Protein AF-A0A6P1QTW2-F1 (afdb_monomer)

Secondary structure (DSSP, 8-state):
--HHHHHHHHHHHHHHHHHHHHHHHHSS---EEEEEETTS-EEEE---GGG---SHHHHHHHHHHHHHHHTTSSEEEEEEEEEEEEEETTEEEEEEEEEEEE--SSSS--EEEEEEEEEEETTEEEE-SSS-EEEE-

Foldseek 3Di:
DPPVVVLVVLLVVVLCVVQQVCCLVPVFDDKWKWFQFPVRDTGTDDDDPVCDDPDPVSNVVSVVVVFVVVVVPTTQWMKMWHWDWDDDPVGIFIWTKIWIWGDDPPDPIFIKIKTFGWDDDPSGIDTDPVRIDMDTD

Sequence (137 aa):
MSDIDILVDKTVEFAIDEATQKLNSEQKFQPFSFLINSDGGFTSVIPAVYDYYFDESVMVDSFKSFGNEKLMGTAEGFCICYTSSVSLKGGEAEAIVVFCKFKNDHLPLKTRIYYFPFTTSHGSVFIDFEASFASEA

Organism: NCBI:txid1585976

Radius of gyration: 14.86 Å; Cα contacts (8 Å, |Δi|>4): 222; chains: 1; bounding box: 34×27×37 Å

Solvent-accessible surface area (backbone atoms only — not comparable to full-atom values): 7804 Å² total; per-residue (Å²): 132,56,77,65,55,57,51,49,52,54,50,52,53,52,50,50,51,55,50,50,52,39,30,44,75,62,78,50,65,77,69,47,36,30,38,30,34,74,88,73,48,77,44,84,44,83,79,55,82,87,48,65,45,101,40,81,73,48,30,55,49,44,44,50,50,54,45,60,66,59,47,74,77,64,37,42,28,38,39,38,41,39,74,46,81,41,85,50,104,88,46,77,42,46,20,45,34,42,40,37,41,43,72,54,99,86,51,83,67,61,35,39,36,37,40,37,32,45,48,77,56,98,69,39,70,45,73,39,71,88,73,37,49,75,46,80,106

pLDDT: mean 75.24, std 15.76, range [40.72, 94.5]

Structure (mmCIF, N/CA/C/O backbone):
data_AF-A0A6P1QTW2-F1
#
_entry.id   AF-A0A6P1QTW2-F1
#
loop_
_atom_site.group_PDB
_atom_site.id
_atom_site.type_symbol
_atom_site.label_atom_id
_atom_site.label_alt_id
_atom_site.label_comp_id
_atom_site.label_asym_id
_atom_site.label_entity_id
_atom_site.label_seq_id
_atom_site.pdbx_PDB_ins_code
_atom_site.Cartn_x
_atom_site.Cartn_y
_atom_site.Cartn_z
_atom_site.occupancy
_atom_site.B_iso_or_equiv
_atom_site.auth_seq_id
_atom_site.auth_comp_id
_atom_site.auth_asym_id
_atom_site.auth_atom_id
_atom_site.pdbx_PDB_model_num
ATOM 1 N N . MET A 1 1 ? -21.747 -3.543 -3.067 1.00 51.50 1 MET A N 1
ATOM 2 C CA . MET A 1 1 ? -20.416 -3.486 -2.433 1.00 51.50 1 MET A CA 1
ATOM 3 C C . MET A 1 1 ? -20.648 -3.303 -0.951 1.00 51.50 1 MET A C 1
ATOM 5 O O . MET A 1 1 ? -21.550 -2.543 -0.617 1.00 51.50 1 MET A O 1
ATOM 9 N N . SER A 1 2 ? -19.966 -4.060 -0.094 1.00 59.34 2 SER A N 1
ATOM 10 C CA . SER A 1 2 ? -20.091 -3.848 1.352 1.00 59.34 2 SER A CA 1
ATOM 11 C C . SER A 1 2 ? -19.331 -2.576 1.750 1.00 59.34 2 SER A C 1
ATOM 13 O O . SER A 1 2 ? -18.372 -2.218 1.068 1.00 59.34 2 SER A O 1
ATOM 15 N N . ASP A 1 3 ? -19.740 -1.882 2.817 1.00 71.88 3 ASP A N 1
ATOM 16 C CA . ASP A 1 3 ? -19.092 -0.628 3.256 1.00 71.88 3 ASP A CA 1
ATOM 17 C C . ASP A 1 3 ? -17.579 -0.803 3.495 1.00 71.88 3 ASP A C 1
ATOM 19 O O . ASP A 1 3 ? -16.786 0.108 3.261 1.00 71.88 3 ASP A O 1
ATOM 23 N N . ILE A 1 4 ? -17.164 -2.020 3.863 1.00 73.31 4 ILE A N 1
ATOM 24 C CA . ILE A 1 4 ? -15.760 -2.392 4.045 1.00 73.31 4 ILE A CA 1
ATOM 25 C C . ILE A 1 4 ? -14.986 -2.510 2.725 1.00 73.31 4 ILE A C 1
ATOM 27 O O . ILE A 1 4 ? -13.818 -2.144 2.692 1.00 73.31 4 ILE A O 1
ATOM 31 N N . ASP A 1 5 ? -15.611 -2.948 1.626 1.00 76.56 5 ASP A N 1
ATOM 32 C CA . ASP A 1 5 ? -14.943 -2.999 0.316 1.00 76.56 5 ASP A CA 1
ATOM 33 C C . ASP A 1 5 ? -14.632 -1.575 -0.182 1.00 76.56 5 ASP A C 1
ATOM 35 O O . ASP A 1 5 ? -13.541 -1.315 -0.675 1.00 76.56 5 ASP A O 1
ATOM 39 N N . ILE A 1 6 ? -15.551 -0.623 0.038 1.00 80.50 6 ILE A N 1
ATOM 40 C CA . ILE A 1 6 ? -15.337 0.798 -0.292 1.00 80.50 6 ILE A CA 1
ATOM 41 C C . ILE A 1 6 ? -14.179 1.385 0.530 1.00 80.50 6 ILE A C 1
ATOM 43 O O . ILE A 1 6 ? -13.379 2.166 0.014 1.00 80.50 6 ILE A O 1
ATOM 47 N N . LEU A 1 7 ? -14.089 1.035 1.816 1.00 80.75 7 LEU A N 1
ATOM 48 C CA . LEU A 1 7 ? -12.991 1.475 2.680 1.00 80.75 7 LEU A CA 1
ATOM 49 C C . LEU A 1 7 ? -11.649 0.874 2.251 1.00 80.75 7 LEU A C 1
ATOM 51 O O . LEU A 1 7 ? -10.635 1.572 2.294 1.00 80.75 7 LEU A O 1
ATOM 55 N N . VAL A 1 8 ? -11.639 -0.386 1.811 1.00 81.69 8 VAL A N 1
ATOM 56 C CA . VAL A 1 8 ? -10.448 -1.048 1.264 1.00 81.69 8 VAL A CA 1
ATOM 57 C C . VAL A 1 8 ? -9.938 -0.307 0.034 1.00 81.69 8 VAL A C 1
ATOM 59 O O . VAL A 1 8 ? -8.766 0.061 0.017 1.00 81.69 8 VAL A O 1
ATOM 62 N N . ASP A 1 9 ? -10.802 -0.035 -0.942 1.00 85.31 9 ASP A N 1
ATOM 63 C CA . ASP A 1 9 ? -10.403 0.626 -2.191 1.00 85.31 9 ASP A CA 1
ATOM 64 C C . ASP A 1 9 ? -9.814 2.019 -1.919 1.00 85.31 9 ASP A C 1
ATOM 66 O O . ASP A 1 9 ? -8.696 2.313 -2.339 1.00 85.31 9 ASP A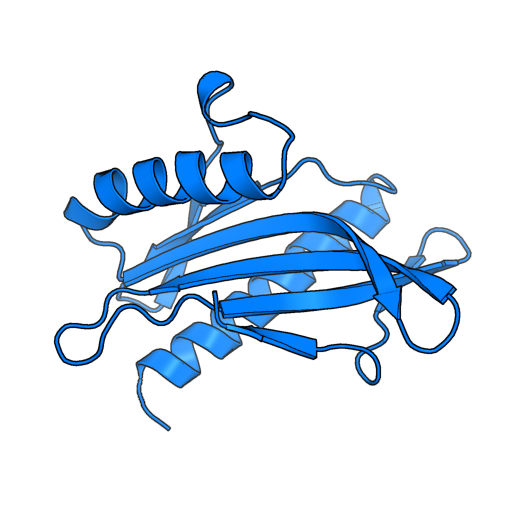 O 1
ATOM 70 N N . LYS A 1 10 ? -10.487 2.831 -1.091 1.00 88.25 10 LYS A N 1
ATOM 71 C CA . LYS A 1 10 ? -9.983 4.155 -0.676 1.00 88.25 10 LYS A CA 1
ATOM 72 C C . LYS A 1 10 ? -8.634 4.091 0.034 1.00 88.25 10 LYS A C 1
ATOM 74 O O . LYS A 1 10 ? -7.799 4.975 -0.133 1.00 88.25 10 LYS A O 1
ATOM 79 N N . THR A 1 11 ? -8.438 3.073 0.869 1.00 88.06 11 THR A N 1
ATOM 80 C CA . THR A 1 11 ? -7.181 2.869 1.600 1.00 88.06 11 THR A CA 1
ATOM 81 C C . THR A 1 11 ? -6.042 2.575 0.632 1.00 88.06 11 THR A C 1
ATOM 83 O O . THR A 1 11 ? -4.954 3.126 0.785 1.00 88.06 11 THR A O 1
ATOM 86 N N . VAL A 1 12 ? -6.295 1.724 -0.364 1.00 90.44 12 VAL A N 1
ATOM 87 C CA . VAL A 1 12 ? -5.312 1.348 -1.384 1.00 90.44 12 VAL A CA 1
ATOM 88 C C . VAL A 1 12 ? -4.969 2.541 -2.277 1.00 90.44 12 VAL A C 1
ATOM 90 O O . VAL A 1 12 ? -3.789 2.798 -2.493 1.00 90.44 12 VAL A O 1
ATOM 93 N N . GLU A 1 13 ? -5.962 3.306 -2.732 1.00 92.69 13 GLU A N 1
ATOM 94 C CA . GLU A 1 13 ? -5.739 4.529 -3.517 1.00 92.69 13 GLU A CA 1
ATOM 95 C C . GLU A 1 13 ? -4.860 5.530 -2.756 1.00 92.69 13 GLU A C 1
ATOM 97 O O . GLU A 1 13 ? -3.818 5.952 -3.256 1.00 92.69 13 GLU A O 1
ATOM 102 N N . PHE A 1 14 ? -5.217 5.832 -1.504 1.00 93.25 14 PHE A N 1
ATOM 103 C CA . PHE A 1 14 ? -4.444 6.747 -0.663 1.00 93.25 14 PHE A CA 1
ATOM 104 C C . PHE A 1 14 ? -3.003 6.260 -0.436 1.00 93.25 14 PHE A C 1
ATOM 106 O O . PHE A 1 14 ? -2.053 7.036 -0.533 1.00 93.25 14 PHE A O 1
ATOM 113 N N . ALA A 1 15 ? -2.827 4.966 -0.157 1.00 92.75 15 ALA A N 1
ATOM 114 C CA . ALA A 1 15 ? -1.519 4.345 0.029 1.00 92.75 15 ALA A CA 1
ATOM 115 C C . ALA A 1 15 ? -0.614 4.495 -1.203 1.00 92.75 15 ALA A C 1
ATOM 117 O O . ALA A 1 15 ? 0.564 4.841 -1.069 1.00 92.75 15 ALA A O 1
ATOM 118 N N . ILE A 1 16 ? -1.160 4.238 -2.393 1.00 94.50 16 ILE A N 1
ATOM 119 C CA . ILE A 1 16 ? -0.429 4.335 -3.659 1.00 94.50 16 ILE A CA 1
ATOM 120 C C . ILE A 1 16 ? -0.047 5.782 -3.952 1.00 94.50 16 ILE A C 1
ATOM 122 O O . ILE A 1 16 ? 1.099 6.033 -4.334 1.00 94.50 16 ILE A O 1
ATOM 126 N N . ASP A 1 17 ? -0.968 6.725 -3.760 1.00 93.56 17 ASP A N 1
ATOM 127 C CA . ASP A 1 17 ? -0.712 8.145 -4.002 1.00 93.56 17 ASP A CA 1
ATOM 128 C C . ASP A 1 17 ? 0.427 8.657 -3.112 1.00 93.56 17 ASP A C 1
ATOM 130 O O . ASP A 1 17 ? 1.397 9.236 -3.610 1.00 93.56 17 ASP A O 1
ATOM 134 N N . GLU A 1 18 ? 0.371 8.373 -1.809 1.00 92.81 18 GLU A N 1
ATOM 135 C CA . GLU A 1 18 ? 1.418 8.746 -0.851 1.00 92.81 18 GLU A CA 1
ATOM 136 C C . GLU A 1 18 ? 2.765 8.085 -1.179 1.00 92.81 18 GLU A C 1
ATOM 138 O O . GLU A 1 18 ? 3.810 8.745 -1.178 1.00 92.81 18 GLU A O 1
ATOM 143 N N . ALA A 1 19 ? 2.766 6.786 -1.495 1.00 92.31 19 ALA A N 1
ATOM 144 C CA . ALA A 1 19 ? 3.983 6.064 -1.860 1.00 92.31 19 ALA A CA 1
ATOM 145 C C . ALA A 1 19 ? 4.605 6.624 -3.148 1.00 92.31 19 ALA A C 1
ATOM 147 O O . ALA A 1 19 ? 5.813 6.857 -3.203 1.00 92.31 19 ALA A O 1
ATOM 148 N N . THR A 1 20 ? 3.786 6.907 -4.159 1.00 92.06 20 THR A N 1
ATOM 149 C CA . THR A 1 20 ? 4.227 7.466 -5.443 1.00 92.06 20 THR A CA 1
ATOM 150 C C . THR A 1 20 ? 4.810 8.863 -5.267 1.00 92.06 20 THR A C 1
ATOM 152 O O . THR A 1 20 ? 5.868 9.160 -5.824 1.00 92.06 20 THR A O 1
ATOM 155 N N . GLN A 1 21 ? 4.174 9.717 -4.460 1.00 91.56 21 GLN A N 1
ATOM 156 C CA . GLN A 1 21 ? 4.706 11.044 -4.140 1.00 91.56 21 GLN A CA 1
ATOM 157 C C . GLN A 1 21 ? 6.082 10.947 -3.476 1.00 91.56 21 GLN A C 1
ATOM 159 O O . GLN A 1 21 ? 7.019 11.610 -3.926 1.00 91.56 21 GLN A O 1
ATOM 164 N N . LYS A 1 22 ? 6.230 10.077 -2.469 1.00 90.56 22 LYS A N 1
ATOM 165 C CA . LYS A 1 22 ? 7.507 9.869 -1.769 1.00 90.56 22 LYS A CA 1
ATOM 166 C C . LYS A 1 22 ? 8.587 9.295 -2.687 1.00 90.56 22 LYS A C 1
ATOM 168 O O . LYS A 1 22 ? 9.725 9.758 -2.657 1.00 90.56 22 LYS A O 1
ATOM 173 N N . LEU A 1 23 ? 8.250 8.323 -3.537 1.00 89.56 23 LEU A N 1
ATOM 174 C CA . LEU A 1 23 ? 9.194 7.771 -4.511 1.00 89.56 23 LEU A CA 1
ATOM 175 C C . LEU A 1 23 ? 9.629 8.821 -5.543 1.00 89.56 23 LEU A C 1
ATOM 177 O O . LEU A 1 23 ? 10.811 8.891 -5.868 1.00 89.56 23 LEU A O 1
ATOM 181 N N . ASN A 1 24 ? 8.718 9.672 -6.019 1.00 87.69 24 ASN A N 1
ATOM 182 C CA . ASN A 1 24 ? 9.061 10.757 -6.941 1.00 87.69 24 ASN A CA 1
ATOM 183 C C . ASN A 1 24 ? 9.967 11.816 -6.286 1.00 87.69 24 ASN A C 1
ATOM 185 O O . ASN A 1 24 ? 10.814 12.395 -6.966 1.00 87.69 24 ASN A O 1
ATOM 189 N N . SER A 1 25 ? 9.820 12.080 -4.983 1.00 86.12 25 SER A N 1
ATOM 190 C CA . SER A 1 25 ? 10.626 13.089 -4.282 1.00 86.12 25 SER A CA 1
ATOM 191 C C . SER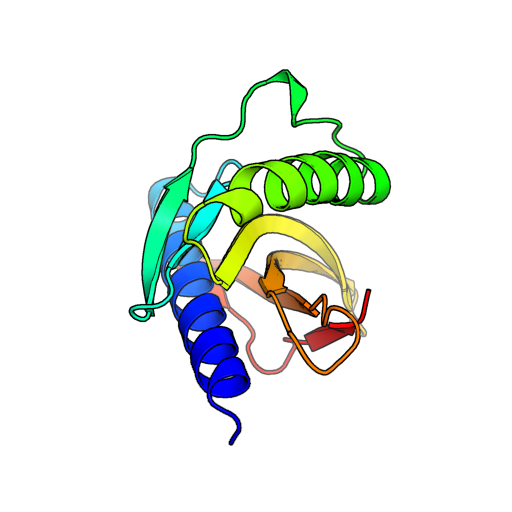 A 1 25 ? 11.983 12.576 -3.796 1.00 86.12 25 SER A C 1
ATOM 193 O O . SER A 1 25 ? 12.973 13.302 -3.856 1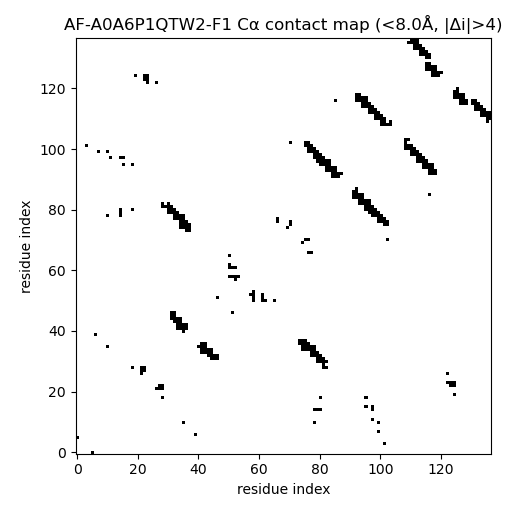.00 86.12 25 SER A O 1
ATOM 195 N N . GLU A 1 26 ? 12.040 11.344 -3.290 1.00 79.88 26 GLU A N 1
ATOM 196 C CA . GLU A 1 26 ? 13.200 10.806 -2.565 1.00 79.88 26 GLU A CA 1
ATOM 197 C C . GLU A 1 26 ? 13.876 9.627 -3.289 1.00 79.88 26 GLU A C 1
ATOM 199 O O . GLU A 1 26 ? 14.907 9.136 -2.827 1.00 79.88 26 GLU A O 1
ATOM 204 N N . GLN A 1 27 ? 13.318 9.162 -4.418 1.00 74.44 27 GLN A N 1
ATOM 205 C CA . GLN A 1 27 ? 13.717 7.953 -5.173 1.00 74.44 27 GLN A CA 1
ATOM 206 C C . GLN A 1 27 ? 13.642 6.638 -4.380 1.00 74.44 27 GLN A C 1
ATOM 208 O O . GLN A 1 27 ? 13.971 5.574 -4.897 1.00 74.44 27 GLN A O 1
ATOM 213 N N . LYS A 1 28 ? 13.202 6.710 -3.125 1.00 77.50 28 LYS A N 1
ATOM 214 C CA . LYS A 1 28 ? 12.916 5.616 -2.197 1.00 77.50 28 LYS A CA 1
ATOM 215 C C . LYS A 1 28 ? 12.044 6.173 -1.078 1.00 77.50 28 LYS A C 1
ATOM 217 O O . LYS A 1 28 ? 12.140 7.358 -0.786 1.00 77.50 28 LYS A O 1
ATOM 222 N N . PHE A 1 29 ? 11.263 5.341 -0.400 1.00 80.69 29 PHE A N 1
ATOM 223 C CA . PHE A 1 29 ? 10.594 5.757 0.833 1.00 80.69 29 PHE A CA 1
ATOM 224 C C . PHE A 1 29 ? 10.886 4.783 1.969 1.00 80.69 29 PHE A C 1
ATOM 226 O O . PHE A 1 29 ? 11.046 3.584 1.756 1.00 80.69 29 PHE A O 1
ATOM 233 N N . GLN A 1 30 ? 10.991 5.312 3.187 1.00 81.62 30 GLN A N 1
ATOM 234 C CA . GLN A 1 30 ? 10.975 4.478 4.389 1.00 81.62 30 GLN A CA 1
ATOM 235 C C . GLN A 1 30 ? 9.548 3.983 4.637 1.00 81.62 30 GLN A C 1
ATOM 237 O O . GLN A 1 30 ? 8.631 4.790 4.452 1.00 81.62 30 GLN A O 1
ATOM 242 N N . PRO A 1 31 ? 9.344 2.724 5.077 1.00 82.31 31 PRO A N 1
ATOM 243 C CA . PRO A 1 31 ? 8.015 2.199 5.365 1.00 82.31 31 PRO A CA 1
ATOM 244 C C . PRO A 1 31 ? 7.177 3.165 6.204 1.00 82.31 31 PRO A C 1
ATOM 246 O O . PRO A 1 31 ? 7.683 3.793 7.136 1.00 82.31 31 PRO A O 1
ATOM 249 N N . PHE A 1 32 ? 5.896 3.286 5.875 1.00 81.88 32 PHE A N 1
ATOM 250 C CA . PHE A 1 32 ? 4.972 4.157 6.597 1.00 81.88 32 PHE A CA 1
ATOM 251 C C . PHE A 1 32 ? 3.644 3.458 6.850 1.00 81.88 32 PHE A C 1
ATOM 253 O O . PHE A 1 32 ? 3.272 2.515 6.151 1.00 81.88 32 PHE A O 1
ATOM 260 N N . SER A 1 33 ? 2.921 3.929 7.861 1.00 82.06 33 SER A N 1
ATOM 261 C CA . SER A 1 33 ? 1.634 3.367 8.238 1.00 82.06 33 SER A CA 1
ATOM 262 C C . SER A 1 33 ? 0.623 4.444 8.599 1.00 82.06 33 SER A C 1
ATOM 264 O O . SER A 1 33 ? 0.955 5.601 8.883 1.00 82.06 33 SER A O 1
ATOM 266 N N . PHE A 1 34 ? -0.645 4.058 8.558 1.00 84.94 34 PHE A N 1
ATOM 267 C CA . PHE A 1 34 ? -1.746 4.906 8.977 1.00 84.94 34 PHE A CA 1
ATOM 268 C C . PHE A 1 34 ? -2.915 4.070 9.495 1.00 84.94 34 PHE A C 1
ATOM 270 O O . PHE A 1 34 ? -3.139 2.932 9.075 1.00 84.94 34 PHE A O 1
ATOM 277 N N . LEU A 1 35 ? -3.657 4.644 10.438 1.00 83.69 35 LEU A N 1
ATOM 278 C CA . LEU A 1 35 ? -4.933 4.112 10.899 1.00 83.69 35 LEU A CA 1
ATOM 279 C C . LEU A 1 35 ? -6.044 4.557 9.954 1.00 83.69 35 LEU A C 1
ATOM 281 O O . LEU A 1 35 ? -6.007 5.664 9.413 1.00 83.69 35 LEU A O 1
ATOM 285 N N . ILE A 1 36 ? -7.033 3.686 9.799 1.00 83.88 36 ILE A N 1
ATOM 286 C CA . ILE A 1 36 ? -8.233 3.904 8.999 1.00 83.88 36 ILE A CA 1
ATOM 287 C C . ILE A 1 36 ? -9.362 4.141 9.992 1.00 83.88 36 ILE A C 1
ATOM 289 O O . ILE A 1 36 ? -9.698 3.254 10.778 1.00 83.88 36 ILE A O 1
ATOM 293 N N . ASN A 1 37 ? -9.902 5.350 10.009 1.00 80.25 37 ASN A N 1
ATOM 294 C CA . ASN A 1 37 ? -10.936 5.760 10.949 1.00 80.25 37 ASN A CA 1
ATOM 295 C C . ASN A 1 37 ? -12.327 5.353 10.446 1.00 80.25 37 ASN A C 1
ATOM 297 O O . ASN A 1 37 ? -12.544 5.166 9.249 1.00 80.25 37 ASN A O 1
ATOM 301 N N . SER A 1 38 ? -13.288 5.245 11.364 1.00 73.44 38 SER A N 1
ATOM 302 C CA . SER A 1 38 ? -14.676 4.876 11.044 1.00 73.44 38 SER A CA 1
ATOM 303 C C . SER A 1 38 ? -15.428 5.903 10.201 1.00 73.44 38 SER A C 1
ATOM 305 O O . SER A 1 38 ? -16.387 5.555 9.517 1.00 73.44 38 SER A O 1
ATOM 307 N N . ASP A 1 39 ? -14.969 7.152 10.186 1.00 77.31 39 ASP A N 1
ATOM 308 C CA . ASP A 1 39 ? -15.464 8.210 9.303 1.00 77.31 39 ASP A CA 1
ATOM 309 C C . ASP A 1 39 ? -14.849 8.164 7.888 1.00 77.31 39 ASP A C 1
ATOM 311 O O . ASP A 1 39 ? -15.177 8.995 7.040 1.00 77.31 39 ASP A O 1
ATOM 315 N N . GLY A 1 40 ? -13.970 7.192 7.617 1.00 74.31 40 GLY A N 1
ATOM 316 C CA . GLY A 1 40 ? -13.229 7.066 6.364 1.00 74.31 40 GLY A CA 1
ATOM 317 C C . GLY A 1 40 ? -11.996 7.967 6.270 1.00 74.31 40 GLY A C 1
ATOM 318 O O . GLY A 1 40 ? -11.402 8.052 5.196 1.00 74.31 40 GLY A O 1
ATOM 319 N N . GLY A 1 41 ? -11.612 8.646 7.355 1.00 83.25 41 GLY A N 1
ATOM 320 C CA . GLY A 1 41 ? -10.371 9.409 7.440 1.00 83.25 41 GLY A CA 1
ATOM 321 C C . GLY A 1 41 ? -9.137 8.534 7.679 1.00 83.25 41 GLY A C 1
ATOM 322 O O . GLY A 1 41 ? -9.230 7.403 8.159 1.00 83.25 41 GLY A O 1
ATOM 323 N N . PHE A 1 42 ? -7.957 9.092 7.399 1.00 86.62 42 PHE A N 1
ATOM 324 C CA . PHE A 1 42 ? -6.667 8.437 7.629 1.00 86.62 42 PHE A CA 1
ATOM 325 C C . PHE A 1 42 ? -5.852 9.202 8.669 1.00 86.62 42 PHE A C 1
ATOM 327 O O . PHE A 1 42 ? -5.791 10.431 8.651 1.00 86.62 42 PHE A O 1
ATOM 334 N N . THR A 1 43 ? -5.216 8.489 9.595 1.00 83.62 43 THR A N 1
ATOM 335 C CA . THR A 1 43 ? -4.334 9.087 10.608 1.00 83.62 43 THR A CA 1
ATOM 336 C C . THR A 1 43 ? -2.948 8.486 10.489 1.00 83.62 43 THR A C 1
ATOM 338 O O . THR A 1 43 ? -2.766 7.306 10.778 1.00 83.62 43 THR A O 1
ATOM 341 N N . SER A 1 44 ? -1.974 9.294 10.061 1.00 80.06 44 SER A N 1
ATOM 342 C CA . SER A 1 44 ? -0.579 8.862 9.946 1.00 80.06 44 SER A CA 1
ATOM 343 C C . SER A 1 44 ? -0.038 8.395 11.294 1.00 80.06 44 SER A C 1
ATOM 345 O O . SER A 1 44 ? -0.287 9.016 12.332 1.00 80.06 44 SER A O 1
ATOM 347 N N . VAL A 1 45 ? 0.714 7.301 11.266 1.00 72.00 45 VAL A N 1
ATOM 348 C CA . VAL A 1 45 ? 1.385 6.750 12.434 1.00 72.00 45 VAL A CA 1
ATOM 349 C C . VAL A 1 45 ? 2.857 6.568 12.106 1.00 72.00 45 VAL A C 1
ATOM 351 O O . VAL A 1 45 ? 3.218 6.035 11.062 1.00 72.00 45 VAL A O 1
ATOM 354 N N . ILE A 1 46 ? 3.716 7.019 13.016 1.00 66.06 46 ILE A N 1
ATOM 355 C CA . ILE A 1 46 ? 5.151 6.753 12.952 1.00 66.06 46 ILE A CA 1
ATOM 356 C C . ILE A 1 46 ? 5.388 5.451 13.723 1.00 66.06 46 ILE A C 1
ATOM 358 O O . ILE A 1 46 ? 5.157 5.447 14.937 1.00 66.06 46 ILE A O 1
ATOM 362 N N . PRO A 1 47 ? 5.824 4.356 13.074 1.00 55.56 47 PRO A N 1
ATOM 363 C CA . PRO A 1 47 ? 6.150 3.133 13.793 1.00 55.56 47 PRO A CA 1
ATOM 364 C C . PRO A 1 47 ? 7.378 3.361 14.681 1.00 55.56 47 PRO A C 1
ATOM 366 O O . PRO A 1 47 ? 8.338 4.024 14.272 1.00 55.56 47 PRO A O 1
ATOM 369 N N . ALA A 1 48 ? 7.357 2.838 15.903 1.00 53.53 48 ALA A N 1
ATOM 370 C CA . ALA A 1 48 ? 8.498 2.900 16.804 1.00 53.53 48 ALA A CA 1
ATOM 371 C C . ALA A 1 48 ? 9.623 1.979 16.304 1.00 53.53 48 ALA A C 1
ATOM 373 O O . ALA A 1 48 ? 9.386 0.987 15.629 1.00 53.53 48 ALA A O 1
ATOM 374 N N . VAL A 1 49 ? 10.875 2.277 16.667 1.00 48.19 49 VAL A N 1
ATOM 375 C CA . VAL A 1 49 ? 12.071 1.528 16.213 1.00 48.19 49 VAL A CA 1
ATOM 376 C C . VAL A 1 49 ? 12.004 0.023 16.545 1.00 48.19 49 VAL A C 1
ATOM 378 O O . VAL A 1 49 ? 12.573 -0.786 15.822 1.00 48.19 49 VAL A O 1
ATOM 381 N N . TYR A 1 50 ? 11.277 -0.362 17.598 1.00 46.31 50 TYR A N 1
ATOM 382 C CA . TYR A 1 50 ? 11.067 -1.762 17.992 1.00 46.31 50 TYR A CA 1
ATOM 383 C C . TYR A 1 50 ? 9.978 -2.487 17.187 1.00 46.31 50 TYR A C 1
ATOM 385 O O . TYR A 1 50 ? 9.871 -3.706 17.291 1.00 46.31 50 TYR A O 1
ATOM 393 N N . ASP A 1 51 ? 9.220 -1.766 16.360 1.00 48.50 51 ASP A N 1
ATOM 394 C CA . ASP A 1 51 ? 8.219 -2.337 15.455 1.00 48.50 51 ASP A CA 1
ATOM 395 C C . ASP A 1 51 ? 8.872 -2.899 14.171 1.00 48.50 51 ASP A C 1
ATOM 397 O O . ASP A 1 51 ? 8.202 -3.525 13.352 1.00 48.50 51 ASP A O 1
ATOM 401 N N . TYR A 1 52 ? 10.192 -2.711 14.001 1.00 44.06 52 TYR A N 1
ATOM 402 C CA . TYR A 1 52 ? 10.964 -3.144 12.837 1.00 44.06 52 TYR A CA 1
ATOM 403 C C . TYR A 1 52 ? 11.840 -4.358 13.156 1.00 44.06 52 TYR A C 1
ATOM 405 O O . TYR A 1 52 ? 12.905 -4.242 13.761 1.00 44.06 52 TYR A O 1
ATOM 413 N N . TYR A 1 53 ? 11.452 -5.518 12.640 1.00 44.19 53 TYR A N 1
ATOM 414 C CA . TYR A 1 53 ? 12.403 -6.577 12.309 1.00 44.19 53 TYR A CA 1
ATOM 415 C C . TYR A 1 53 ? 12.242 -6.880 10.824 1.0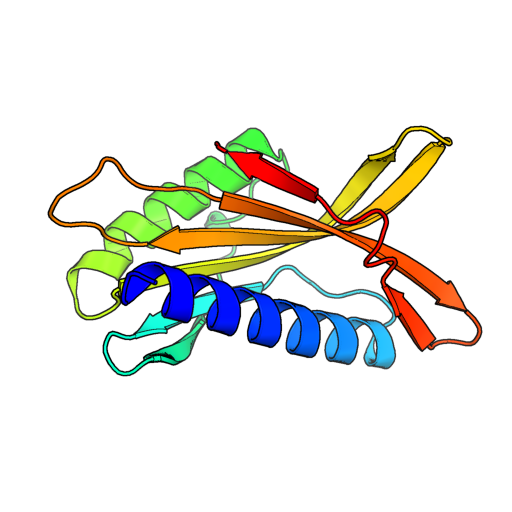0 44.19 53 TYR A C 1
ATOM 417 O O . TYR A 1 53 ? 11.188 -7.347 10.411 1.00 44.19 53 TYR A O 1
ATOM 425 N N . PHE A 1 54 ? 13.270 -6.555 10.032 1.00 46.31 54 PHE A N 1
ATOM 426 C CA . PHE A 1 54 ? 13.309 -6.666 8.567 1.00 46.31 54 PHE A CA 1
ATOM 427 C C . PHE A 1 54 ? 13.420 -8.129 8.100 1.00 46.31 54 PHE A C 1
ATOM 429 O O . PHE A 1 54 ? 14.406 -8.547 7.500 1.00 46.31 54 PHE A O 1
ATOM 436 N N . ASP A 1 55 ? 12.389 -8.898 8.406 1.00 46.69 55 ASP A N 1
ATOM 437 C CA . ASP A 1 55 ? 12.019 -10.166 7.789 1.00 46.69 55 ASP A CA 1
ATOM 438 C C . ASP A 1 55 ? 10.532 -10.003 7.444 1.00 46.69 55 ASP A C 1
ATOM 440 O O . ASP A 1 55 ? 9.761 -9.580 8.306 1.00 46.69 55 ASP A O 1
ATOM 444 N N . GLU A 1 56 ? 10.121 -10.245 6.194 1.00 48.81 56 GLU A N 1
ATOM 445 C CA . GLU A 1 56 ? 8.731 -10.032 5.749 1.00 48.81 56 GLU A CA 1
ATOM 446 C C . GLU A 1 56 ? 7.715 -10.746 6.654 1.00 48.81 56 GLU A C 1
ATOM 448 O O . GLU A 1 56 ? 6.633 -10.214 6.904 1.00 48.81 56 GLU A O 1
ATOM 453 N N . SER A 1 57 ? 8.082 -11.903 7.216 1.00 50.34 57 SER A N 1
ATOM 454 C CA . SER A 1 57 ? 7.236 -12.642 8.157 1.00 50.34 57 SER A CA 1
ATOM 455 C C . SER A 1 57 ? 7.129 -11.959 9.529 1.00 50.34 57 SER A C 1
ATOM 457 O O . SER A 1 57 ? 6.043 -11.882 10.104 1.00 50.34 57 SER A O 1
ATOM 459 N N . VAL A 1 58 ? 8.227 -11.384 10.026 1.00 45.47 58 VAL A N 1
ATOM 460 C CA . VAL A 1 58 ? 8.310 -10.759 11.356 1.00 45.47 58 VAL A CA 1
ATOM 461 C C . VAL A 1 58 ? 7.810 -9.313 11.342 1.00 45.47 58 VAL A C 1
ATOM 463 O O . VAL A 1 58 ? 7.182 -8.887 12.310 1.00 45.47 58 VAL A O 1
ATOM 466 N N . MET A 1 59 ? 8.007 -8.563 10.250 1.00 51.81 59 MET A N 1
ATOM 467 C CA . MET A 1 59 ? 7.396 -7.239 10.066 1.00 51.81 59 MET A CA 1
ATOM 468 C C . MET A 1 59 ? 5.878 -7.361 10.139 1.00 51.81 59 MET A C 1
ATOM 470 O O . MET A 1 59 ? 5.237 -6.701 10.954 1.00 51.81 59 MET A O 1
ATOM 474 N N . VAL A 1 60 ? 5.302 -8.257 9.336 1.00 51.19 60 VAL A N 1
ATOM 475 C CA . VAL A 1 60 ? 3.856 -8.487 9.312 1.00 51.19 60 VAL A CA 1
ATOM 476 C C . VAL A 1 60 ? 3.330 -8.871 10.704 1.00 51.19 60 VAL A C 1
ATOM 478 O O . VAL A 1 60 ? 2.269 -8.388 11.096 1.00 51.19 60 VAL A O 1
ATOM 481 N N . ASP A 1 61 ? 4.067 -9.655 11.494 1.00 50.72 61 ASP A N 1
ATOM 482 C CA . ASP A 1 61 ? 3.642 -10.082 12.835 1.00 50.72 61 ASP A CA 1
ATOM 483 C C . ASP A 1 61 ? 3.796 -9.006 13.929 1.00 50.72 61 ASP A C 1
ATOM 485 O O . ASP A 1 61 ? 2.852 -8.781 14.697 1.00 50.72 61 ASP A O 1
ATOM 489 N N . SER A 1 62 ? 4.909 -8.270 13.967 1.00 50.69 62 SER A N 1
ATOM 490 C CA . SER A 1 62 ? 5.092 -7.119 14.872 1.00 50.69 62 SER A CA 1
ATOM 491 C C . SER A 1 62 ? 4.049 -6.033 14.603 1.00 50.69 62 SER A C 1
ATOM 493 O O . SER A 1 62 ? 3.427 -5.496 15.525 1.00 50.69 62 SER A O 1
ATOM 495 N N . PHE A 1 63 ? 3.756 -5.778 13.328 1.00 55.50 63 PHE A N 1
ATOM 496 C CA . PHE A 1 63 ? 2.747 -4.805 12.937 1.00 55.50 63 PHE A CA 1
ATOM 497 C C . PHE A 1 63 ? 1.308 -5.292 13.144 1.00 55.50 63 PHE A C 1
ATOM 499 O O . PHE A 1 63 ? 0.438 -4.487 13.484 1.00 55.50 63 PHE A O 1
ATOM 506 N N . LYS A 1 64 ? 1.032 -6.601 13.029 1.00 52.84 64 LYS A N 1
ATOM 507 C CA . LYS A 1 64 ? -0.246 -7.191 13.474 1.00 52.84 64 LYS A CA 1
ATOM 508 C C . LYS A 1 64 ? -0.475 -6.941 14.967 1.00 52.84 64 LYS A C 1
ATOM 510 O O . LYS A 1 64 ? -1.616 -6.662 15.338 1.00 52.84 64 LYS A O 1
ATOM 515 N N . SER A 1 65 ? 0.569 -7.028 15.799 1.00 54.19 65 SER A N 1
ATOM 516 C CA . SER A 1 65 ? 0.489 -6.729 17.237 1.00 54.19 65 SER A CA 1
ATOM 517 C C . SER A 1 65 ? 0.181 -5.250 17.484 1.00 54.19 65 SER A C 1
ATOM 519 O O . SER A 1 65 ? -0.790 -4.938 18.173 1.00 54.19 65 SER A O 1
ATOM 521 N N . PHE A 1 66 ? 0.923 -4.347 16.833 1.00 56.59 66 PHE A N 1
ATOM 522 C CA . PHE A 1 66 ? 0.694 -2.898 16.904 1.00 56.59 66 PHE A CA 1
ATOM 523 C C . PHE A 1 66 ? -0.730 -2.509 16.474 1.00 56.59 66 PHE A C 1
ATOM 525 O O . PHE A 1 66 ? -1.431 -1.761 17.163 1.00 56.59 66 PHE A O 1
ATOM 532 N N . GLY A 1 67 ? -1.187 -3.065 15.350 1.00 55.00 67 GLY A N 1
ATOM 533 C CA . GLY A 1 67 ? -2.543 -2.880 14.853 1.00 55.00 67 GLY A CA 1
ATOM 534 C C . GLY A 1 67 ? -3.588 -3.377 15.848 1.00 55.00 67 GLY A C 1
ATOM 535 O O . GLY A 1 67 ? -4.521 -2.648 16.160 1.00 55.00 67 GLY A O 1
ATOM 536 N N . ASN A 1 68 ? -3.424 -4.575 16.414 1.00 56.72 68 ASN A N 1
ATOM 537 C CA . ASN A 1 68 ? -4.373 -5.116 17.391 1.00 56.72 68 ASN A CA 1
ATOM 538 C C . ASN A 1 68 ? -4.476 -4.251 18.665 1.00 56.72 68 ASN A C 1
ATOM 540 O O . ASN A 1 68 ? -5.582 -4.052 19.164 1.00 56.72 68 ASN A O 1
ATOM 544 N N . GLU A 1 69 ? -3.366 -3.698 19.164 1.00 55.94 69 GLU A N 1
ATOM 545 C CA . GLU A 1 69 ? -3.370 -2.809 20.337 1.00 55.94 69 GLU A CA 1
ATOM 546 C C . GLU A 1 69 ? -4.026 -1.448 20.047 1.00 55.94 69 GLU A C 1
ATOM 548 O O . GLU A 1 69 ? -4.771 -0.922 20.877 1.00 55.94 69 GLU A O 1
ATOM 553 N N . LYS A 1 70 ? -3.798 -0.867 18.860 1.00 56.50 70 LYS A N 1
ATOM 554 C CA . LYS A 1 70 ? -4.342 0.453 18.476 1.00 56.50 70 LYS A CA 1
ATOM 555 C C . LYS A 1 70 ? -5.771 0.414 17.938 1.00 56.50 70 LYS A C 1
ATOM 557 O O . LYS A 1 70 ? -6.494 1.404 18.062 1.00 56.50 70 LYS A O 1
ATOM 562 N N . LEU A 1 71 ? -6.218 -0.726 17.418 1.00 59.97 71 LEU A N 1
ATOM 563 C CA . LEU A 1 71 ? -7.607 -0.948 17.011 1.00 59.97 71 LEU A CA 1
ATOM 564 C C . LEU A 1 71 ? -8.579 -0.942 18.209 1.00 59.97 71 LEU A C 1
ATOM 566 O O . LEU A 1 71 ? -9.786 -0.904 18.008 1.00 59.97 71 LEU A O 1
ATOM 570 N N . MET A 1 72 ? -8.111 -0.906 19.457 1.00 56.41 72 MET A N 1
ATOM 571 C CA . MET A 1 72 ? -8.979 -0.900 20.642 1.00 56.41 72 MET A CA 1
ATOM 572 C C . MET A 1 72 ? -9.775 0.400 20.885 1.00 56.41 72 MET A C 1
ATOM 574 O O . MET A 1 72 ? -10.668 0.394 21.727 1.00 56.41 72 MET A O 1
ATOM 578 N N . GLY A 1 73 ? -9.485 1.501 20.179 1.00 55.78 73 GLY A N 1
ATOM 579 C CA . GLY A 1 73 ? -10.065 2.817 20.498 1.00 55.78 73 GLY A CA 1
ATOM 580 C C . GLY A 1 73 ? -11.172 3.316 19.568 1.00 55.78 73 GLY A C 1
ATOM 581 O O . GLY A 1 73 ? -12.250 3.660 20.038 1.00 55.78 73 GLY A O 1
ATOM 582 N N . THR A 1 74 ? -10.904 3.406 18.262 1.00 63.59 74 THR A N 1
ATOM 583 C CA . THR A 1 74 ? -11.772 4.145 17.309 1.00 63.59 74 THR A CA 1
ATOM 584 C C . THR A 1 74 ? -11.547 3.802 15.830 1.00 63.59 74 THR A C 1
ATOM 586 O O . THR A 1 74 ? -12.393 4.118 15.001 1.00 63.59 74 THR A O 1
ATOM 589 N N . ALA A 1 75 ? -10.413 3.190 15.479 1.00 70.62 75 ALA A N 1
ATOM 590 C CA . ALA A 1 75 ? -10.070 2.867 14.096 1.00 70.62 75 ALA A CA 1
ATOM 591 C C . ALA A 1 75 ? -10.782 1.591 13.611 1.00 70.62 75 ALA A C 1
ATOM 593 O O . ALA A 1 75 ? -10.916 0.630 14.371 1.00 70.62 75 ALA A O 1
ATOM 594 N N . GLU A 1 76 ? -11.190 1.575 12.345 1.00 76.81 76 GLU A N 1
ATOM 595 C CA . GLU A 1 76 ? -11.759 0.424 11.627 1.00 76.81 76 GLU A CA 1
ATOM 596 C C . GLU A 1 76 ? -10.688 -0.442 10.965 1.00 76.81 76 GLU A C 1
ATOM 598 O O . GLU A 1 76 ? -10.948 -1.579 10.585 1.00 76.81 76 GLU A O 1
ATOM 603 N N . GLY A 1 77 ? -9.462 0.056 10.835 1.00 80.19 77 GLY A N 1
ATOM 604 C CA . GLY A 1 77 ? -8.374 -0.706 10.244 1.00 80.19 77 GLY A CA 1
ATOM 605 C C . GLY A 1 77 ? -7.029 -0.011 10.358 1.00 80.19 77 GLY A C 1
ATOM 606 O O . GLY A 1 77 ? -6.905 1.071 10.936 1.00 80.19 77 GLY A O 1
ATOM 607 N N . PHE A 1 78 ? -6.012 -0.644 9.793 1.00 80.38 78 PHE A N 1
ATOM 608 C CA . PHE A 1 78 ? -4.707 -0.041 9.577 1.00 80.38 78 PHE A CA 1
ATOM 609 C C . PHE A 1 78 ? -4.141 -0.466 8.226 1.00 80.38 78 PHE A C 1
ATOM 611 O O . PHE A 1 78 ? -4.474 -1.532 7.697 1.00 80.38 78 PHE A O 1
ATOM 618 N N . CYS A 1 79 ? -3.266 0.378 7.699 1.00 83.88 79 CYS A N 1
ATOM 619 C CA . CYS A 1 79 ? -2.552 0.157 6.457 1.00 83.88 79 CYS A CA 1
ATOM 620 C C . CYS A 1 79 ? -1.058 0.399 6.652 1.00 83.88 79 CYS A C 1
ATOM 622 O O . CYS A 1 79 ? -0.653 1.262 7.438 1.00 83.88 79 CYS A O 1
ATOM 624 N N . ILE A 1 80 ? -0.245 -0.361 5.925 1.00 83.19 80 ILE A N 1
ATOM 625 C CA . ILE A 1 80 ? 1.210 -0.253 5.906 1.00 83.19 80 ILE A CA 1
ATOM 626 C C . ILE A 1 80 ? 1.670 -0.297 4.465 1.00 83.19 80 ILE A C 1
ATOM 628 O O . ILE A 1 80 ? 1.228 -1.144 3.691 1.00 83.19 80 ILE A O 1
ATOM 632 N N . CYS A 1 81 ? 2.572 0.613 4.134 1.00 87.38 81 CYS A N 1
ATOM 633 C CA . CYS A 1 81 ? 3.172 0.719 2.820 1.00 87.38 81 CYS A CA 1
ATOM 634 C C . CYS A 1 81 ? 4.682 0.569 2.946 1.00 87.38 81 CYS A C 1
ATOM 636 O O . CYS A 1 81 ? 5.304 1.196 3.809 1.00 87.38 81 CYS A O 1
ATOM 638 N N . TYR A 1 82 ? 5.273 -0.240 2.077 1.00 86.19 82 TYR A N 1
ATOM 639 C CA . TYR A 1 82 ? 6.719 -0.434 1.970 1.00 86.19 82 TYR A CA 1
ATOM 640 C C . TYR A 1 82 ? 7.094 -0.839 0.542 1.00 86.19 82 TYR A C 1
ATOM 642 O O . TYR A 1 82 ? 6.216 -1.089 -0.280 1.00 86.19 82 TYR A O 1
ATOM 650 N N . THR A 1 83 ? 8.388 -0.887 0.231 1.00 88.19 83 THR A N 1
ATOM 651 C CA . THR A 1 83 ? 8.885 -1.457 -1.027 1.00 88.19 83 THR A CA 1
ATOM 652 C C . THR A 1 83 ? 9.461 -2.850 -0.792 1.00 88.19 83 THR A C 1
ATOM 654 O O . THR A 1 83 ? 10.119 -3.085 0.222 1.00 88.19 83 THR A O 1
ATOM 657 N N . SER A 1 84 ? 9.223 -3.776 -1.720 1.00 85.81 84 SER A N 1
ATOM 658 C CA . SER A 1 84 ? 9.863 -5.100 -1.730 1.00 85.81 84 SER A CA 1
ATOM 659 C C . SER A 1 84 ? 10.162 -5.553 -3.161 1.00 85.81 84 SER A C 1
ATOM 661 O O . SER A 1 84 ? 9.529 -5.079 -4.106 1.00 85.81 84 SER A O 1
ATOM 663 N N . SER A 1 85 ? 11.126 -6.464 -3.320 1.00 87.56 85 SER A N 1
ATOM 664 C CA . SER A 1 85 ? 11.387 -7.136 -4.598 1.00 87.56 85 SER A CA 1
ATOM 665 C C . SER A 1 85 ? 10.450 -8.334 -4.729 1.00 87.56 85 SER A C 1
ATOM 667 O O . SER A 1 85 ? 10.419 -9.203 -3.858 1.00 87.56 85 SER A O 1
ATOM 669 N N . VAL A 1 86 ? 9.680 -8.389 -5.813 1.00 83.94 86 VAL A N 1
ATOM 670 C CA . VAL A 1 86 ? 8.715 -9.458 -6.088 1.00 83.94 86 VAL A CA 1
ATOM 671 C C . VAL A 1 86 ? 9.073 -10.216 -7.358 1.00 83.94 86 VAL A C 1
ATOM 673 O O . VAL A 1 86 ? 9.513 -9.645 -8.353 1.00 83.94 86 VAL A O 1
ATOM 676 N N . SER A 1 87 ? 8.843 -11.529 -7.340 1.00 84.75 87 SER A N 1
ATOM 677 C CA . SER A 1 87 ? 8.989 -12.383 -8.520 1.00 84.75 87 SER A CA 1
ATOM 678 C C . SER A 1 87 ? 7.713 -12.370 -9.361 1.00 84.75 87 SER A C 1
ATOM 680 O O . SER A 1 87 ? 6.660 -12.826 -8.915 1.00 84.75 87 SER A O 1
ATOM 682 N N . LEU A 1 88 ? 7.817 -11.908 -10.605 1.00 79.06 88 LEU A N 1
ATOM 683 C CA . LEU A 1 88 ? 6.749 -11.928 -11.604 1.00 79.06 88 LEU A CA 1
ATOM 684 C C . LEU A 1 88 ? 7.076 -12.927 -12.723 1.00 79.06 88 LEU A C 1
ATOM 686 O O . LEU A 1 88 ? 8.226 -13.337 -12.909 1.00 79.06 88 LEU A O 1
ATOM 690 N N . LYS A 1 89 ? 6.068 -13.313 -13.519 1.00 71.69 89 LYS A N 1
ATOM 691 C CA . LYS A 1 89 ? 6.267 -14.096 -14.755 1.00 71.69 89 LYS A CA 1
ATOM 692 C C . LYS A 1 89 ? 7.002 -13.238 -15.797 1.00 71.69 89 LYS A C 1
ATOM 694 O O . LYS A 1 89 ? 6.387 -12.701 -16.707 1.00 71.69 89 LYS A O 1
ATOM 699 N N . GLY A 1 90 ? 8.311 -13.088 -15.634 1.00 71.38 90 GLY A N 1
ATOM 700 C CA . GLY A 1 90 ? 9.147 -12.211 -16.456 1.00 71.38 90 GLY A CA 1
ATOM 701 C C . GLY A 1 90 ? 10.444 -11.762 -15.779 1.00 71.38 90 GLY A C 1
ATOM 702 O O . GLY A 1 90 ? 11.344 -11.309 -16.479 1.00 71.38 90 GLY A O 1
ATOM 703 N N . GLY A 1 91 ? 10.571 -11.931 -14.458 1.00 82.69 91 GLY A N 1
ATOM 704 C CA . GLY A 1 91 ? 11.761 -11.549 -13.695 1.00 82.69 91 GLY A CA 1
ATOM 705 C C . GLY A 1 91 ? 11.413 -11.014 -12.307 1.00 82.69 91 GLY A C 1
ATOM 706 O O . GLY A 1 91 ? 10.280 -11.149 -11.848 1.00 82.69 91 GLY A O 1
ATOM 707 N N . GLU A 1 92 ? 12.398 -10.411 -11.649 1.00 88.00 92 GLU A N 1
ATOM 708 C CA . GLU A 1 92 ? 12.192 -9.654 -10.413 1.00 88.00 92 GLU A CA 1
ATOM 709 C C . GLU A 1 92 ? 11.830 -8.201 -10.737 1.00 88.00 92 GLU A C 1
ATOM 711 O O . GLU A 1 92 ? 12.382 -7.610 -11.669 1.00 88.00 92 GLU A O 1
ATOM 716 N N . ALA A 1 93 ? 10.904 -7.632 -9.971 1.00 88.69 93 ALA A N 1
ATOM 717 C CA . ALA A 1 93 ? 10.512 -6.232 -10.053 1.00 88.69 93 ALA A CA 1
ATOM 718 C C . ALA A 1 93 ? 10.412 -5.639 -8.646 1.00 88.69 93 ALA A C 1
ATOM 720 O O . ALA A 1 93 ? 10.017 -6.332 -7.710 1.00 88.69 93 ALA A O 1
ATOM 721 N N . GLU A 1 94 ? 10.719 -4.352 -8.494 1.00 91.69 94 GLU A N 1
ATOM 722 C CA . GLU A 1 94 ? 10.342 -3.651 -7.269 1.00 91.69 94 GLU A CA 1
ATOM 723 C C . GLU A 1 94 ? 8.839 -3.378 -7.273 1.00 91.69 94 GLU A C 1
ATOM 725 O O . GLU A 1 94 ? 8.256 -3.029 -8.301 1.00 91.69 94 GLU A O 1
ATOM 730 N N . ALA A 1 95 ? 8.207 -3.538 -6.115 1.00 92.00 95 ALA A N 1
ATOM 731 C CA . ALA A 1 95 ? 6.795 -3.265 -5.925 1.00 92.00 95 ALA A CA 1
ATOM 732 C C . ALA A 1 95 ? 6.562 -2.401 -4.690 1.00 92.00 95 ALA A C 1
ATOM 734 O O . ALA A 1 95 ? 7.211 -2.576 -3.656 1.00 92.00 95 ALA A O 1
ATOM 735 N N . ILE A 1 96 ? 5.586 -1.500 -4.793 1.00 93.25 96 ILE A N 1
ATOM 736 C CA . ILE A 1 96 ? 4.942 -0.913 -3.622 1.00 93.25 96 ILE A CA 1
ATOM 737 C C . ILE A 1 96 ? 4.033 -2.000 -3.060 1.00 93.25 96 ILE A C 1
ATOM 739 O O . ILE A 1 96 ? 3.142 -2.499 -3.750 1.00 93.25 96 ILE A O 1
ATOM 743 N N . VAL A 1 97 ? 4.273 -2.376 -1.813 1.00 89.31 97 VAL A N 1
ATOM 744 C CA . VAL A 1 97 ? 3.467 -3.352 -1.094 1.00 89.31 97 VAL A CA 1
ATOM 745 C C . VAL A 1 97 ? 2.554 -2.607 -0.137 1.00 89.31 97 VAL A C 1
ATOM 747 O O . VAL A 1 97 ? 3.024 -1.856 0.719 1.00 89.31 97 VAL A O 1
ATOM 750 N N . VAL A 1 98 ? 1.250 -2.816 -0.294 1.00 89.69 98 VAL A N 1
ATOM 751 C CA . VAL A 1 98 ? 0.200 -2.220 0.531 1.00 89.69 98 VAL A CA 1
ATOM 752 C C . VAL A 1 98 ? -0.468 -3.330 1.329 1.00 89.69 98 VAL A C 1
ATOM 754 O O . VAL A 1 98 ? -1.237 -4.132 0.798 1.00 89.69 98 VAL A O 1
ATOM 757 N N . PHE A 1 99 ? -0.157 -3.390 2.617 1.00 85.12 99 PHE A N 1
ATOM 758 C CA . PHE A 1 99 ? -0.782 -4.299 3.568 1.00 85.12 99 PHE A CA 1
ATOM 759 C C . PHE A 1 99 ? -1.939 -3.581 4.256 1.00 85.12 99 PHE A C 1
ATOM 761 O O . PHE A 1 99 ? -1.715 -2.579 4.934 1.00 85.12 99 PHE A O 1
ATOM 768 N N . CYS A 1 100 ? -3.150 -4.122 4.159 1.00 81.69 100 CYS A N 1
ATOM 769 C CA . CYS A 1 100 ? -4.320 -3.586 4.848 1.00 81.69 100 CYS A CA 1
ATOM 770 C C . CYS A 1 100 ? -4.970 -4.648 5.734 1.00 81.69 100 CYS A C 1
ATOM 772 O O . CYS A 1 100 ? -5.178 -5.795 5.320 1.00 81.69 100 CYS A O 1
ATOM 774 N N . LYS A 1 101 ? -5.368 -4.241 6.939 1.00 77.94 101 LYS A N 1
ATOM 775 C CA . LYS A 1 101 ? -6.152 -5.067 7.858 1.00 77.94 101 LYS A CA 1
ATOM 776 C C . LYS A 1 101 ? -7.296 -4.253 8.444 1.00 77.94 101 LYS A C 1
ATOM 778 O O . LYS A 1 101 ? -7.079 -3.188 9.016 1.00 77.94 101 LYS A O 1
ATOM 783 N N . PHE A 1 102 ? -8.503 -4.794 8.332 1.00 76.56 102 PHE A N 1
ATOM 784 C CA . PHE A 1 102 ? -9.743 -4.162 8.778 1.00 76.56 102 PHE A CA 1
ATOM 785 C C . PHE A 1 102 ? -10.407 -4.989 9.880 1.00 76.56 102 PHE A C 1
ATOM 787 O O . PHE A 1 102 ? -10.313 -6.221 9.886 1.00 76.56 102 PHE A O 1
ATOM 794 N N . LYS A 1 103 ? -11.099 -4.319 10.800 1.00 71.25 103 LYS A N 1
ATOM 795 C CA . LYS A 1 103 ? -12.054 -4.944 11.711 1.00 71.25 103 LYS A CA 1
ATOM 796 C C . LYS A 1 103 ? -13.224 -5.489 10.908 1.00 71.25 103 LYS A C 1
ATOM 798 O O . LYS A 1 103 ? -13.654 -4.898 9.923 1.00 71.25 103 LYS A O 1
ATOM 803 N N . ASN A 1 104 ? -13.746 -6.626 11.334 1.00 59.47 104 ASN A N 1
ATOM 804 C CA . ASN A 1 104 ? -15.001 -7.127 10.813 1.00 59.47 104 ASN A CA 1
ATOM 805 C C . ASN A 1 104 ? -15.733 -7.860 11.936 1.00 59.47 104 ASN A C 1
ATOM 807 O O . ASN A 1 104 ? -15.215 -8.837 12.474 1.00 59.47 104 ASN A O 1
ATOM 811 N N . ASP A 1 105 ? -16.925 -7.380 12.283 1.00 46.78 105 ASP A N 1
ATOM 812 C CA . ASP A 1 105 ? -17.744 -7.945 13.360 1.00 46.78 105 ASP A CA 1
ATOM 813 C C . ASP A 1 105 ? -18.394 -9.288 12.970 1.00 46.78 105 ASP A C 1
ATOM 815 O O . ASP A 1 105 ? -18.922 -10.005 13.825 1.00 46.78 105 ASP A O 1
ATOM 819 N N . HIS A 1 106 ? -18.369 -9.656 11.681 1.00 42.16 106 HIS A N 1
ATOM 820 C CA . HIS A 1 106 ? -19.147 -10.775 11.135 1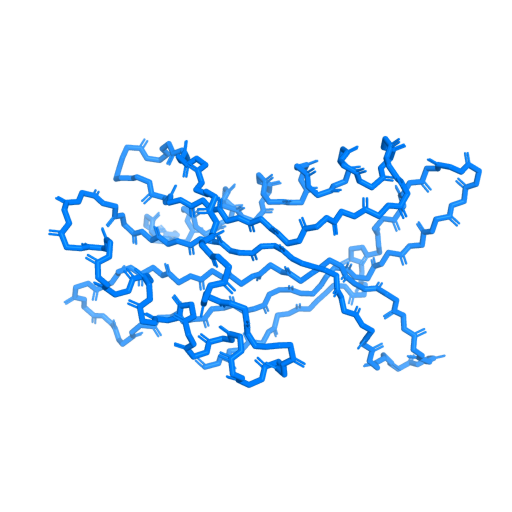.00 42.16 106 HIS A CA 1
ATOM 821 C C . HIS A 1 106 ? -18.386 -11.714 10.183 1.00 42.16 106 HIS A C 1
ATOM 823 O O . HIS A 1 106 ? -18.941 -12.733 9.769 1.00 42.16 106 HIS A O 1
ATOM 829 N N . LEU A 1 107 ? -17.124 -11.435 9.845 1.00 40.72 107 LEU A N 1
ATOM 830 C CA . LEU A 1 107 ? -16.274 -12.313 9.029 1.00 40.72 107 LEU A CA 1
ATOM 831 C C . LEU A 1 107 ? -14.859 -12.373 9.619 1.00 40.72 107 LEU A C 1
ATOM 833 O O . LEU A 1 107 ? -14.391 -11.373 10.162 1.00 40.72 107 LEU A O 1
ATOM 837 N N . PRO A 1 108 ? -14.145 -13.508 9.510 1.00 47.22 108 PRO A N 1
ATOM 838 C CA . PRO A 1 108 ? -12.760 -13.578 9.957 1.00 47.22 108 PRO A CA 1
ATOM 839 C C . PRO A 1 108 ? -11.918 -12.529 9.213 1.00 47.22 108 PRO A C 1
ATOM 841 O O . PRO A 1 108 ? -12.037 -12.385 7.997 1.00 47.22 108 PRO A O 1
ATOM 844 N N . LEU A 1 109 ? -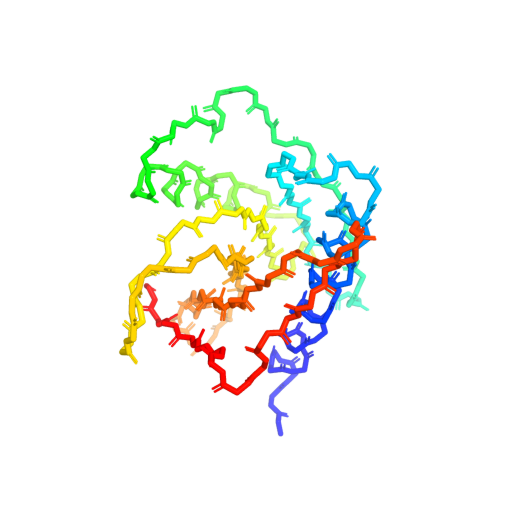11.126 -11.777 9.987 1.00 51.91 109 LEU A N 1
ATOM 845 C CA . LEU A 1 109 ? -10.169 -10.737 9.586 1.00 51.91 109 LEU A CA 1
ATOM 846 C C . LEU A 1 109 ? -9.657 -10.912 8.144 1.00 51.91 109 LEU A 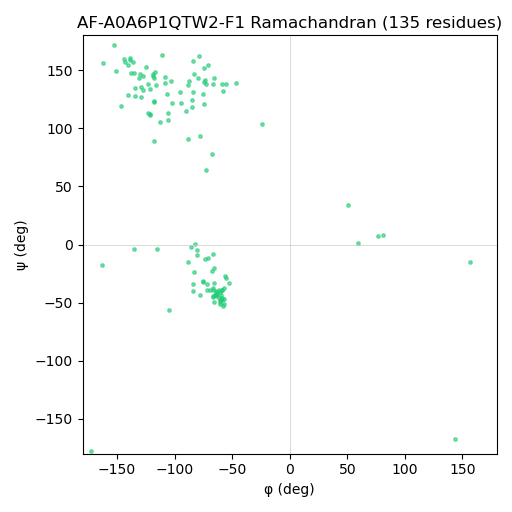C 1
ATOM 848 O O . LEU A 1 109 ? -8.798 -11.753 7.891 1.00 51.91 109 LEU A O 1
ATOM 852 N N . LYS A 1 110 ? -10.154 -10.097 7.204 1.00 60.28 110 LYS A N 1
ATOM 853 C CA . LYS A 1 110 ? -9.603 -10.040 5.845 1.00 60.28 110 LYS A CA 1
ATOM 854 C C . LYS A 1 110 ? -8.317 -9.223 5.876 1.00 60.28 110 LYS A C 1
ATOM 856 O O . LYS A 1 110 ? -8.350 -7.996 5.783 1.00 60.28 110 LYS A O 1
ATOM 861 N N . THR A 1 111 ? -7.195 -9.907 6.034 1.00 71.75 111 THR A N 1
ATOM 862 C CA . THR A 1 111 ? -5.889 -9.349 5.690 1.00 71.75 111 THR A CA 1
ATOM 863 C C . THR A 1 111 ? -5.758 -9.374 4.173 1.00 71.75 111 THR A C 1
ATOM 865 O O . THR A 1 111 ? -6.003 -10.407 3.548 1.00 71.75 111 THR A O 1
ATOM 868 N N . ARG A 1 112 ? -5.387 -8.248 3.565 1.00 78.12 112 ARG A N 1
ATOM 869 C CA . ARG A 1 112 ? -5.064 -8.194 2.136 1.00 78.12 112 ARG A CA 1
ATOM 870 C C . ARG A 1 112 ? -3.724 -7.525 1.938 1.00 78.12 112 ARG A C 1
ATOM 872 O O . ARG A 1 112 ? -3.452 -6.492 2.547 1.00 78.12 112 ARG A O 1
ATOM 879 N N . ILE A 1 113 ? -2.919 -8.121 1.073 1.00 84.88 113 ILE A N 1
ATOM 880 C CA . ILE A 1 113 ? -1.643 -7.563 0.650 1.00 84.88 113 ILE A CA 1
ATOM 881 C C . ILE A 1 113 ? -1.747 -7.316 -0.842 1.00 84.88 113 ILE A C 1
ATOM 883 O O . ILE A 1 113 ? -2.051 -8.235 -1.599 1.00 84.88 113 ILE A O 1
ATOM 887 N N . TYR A 1 114 ? -1.536 -6.075 -1.247 1.00 89.94 114 TYR A N 1
ATOM 888 C CA . TYR A 1 114 ? -1.516 -5.671 -2.641 1.00 89.94 114 TYR A CA 1
ATOM 889 C C . TYR A 1 114 ? -0.088 -5.355 -3.046 1.00 89.94 114 TYR A C 1
ATOM 891 O O . TYR A 1 114 ? 0.655 -4.723 -2.296 1.00 89.94 114 TYR A O 1
ATOM 899 N N . TYR A 1 115 ? 0.272 -5.781 -4.244 1.00 91.62 115 TYR A N 1
ATOM 900 C CA . TYR A 1 115 ? 1.575 -5.562 -4.836 1.00 91.62 115 TYR A CA 1
ATOM 901 C C . TYR A 1 115 ? 1.381 -4.741 -6.101 1.00 91.62 115 TYR A C 1
ATOM 903 O O . TYR A 1 115 ? 0.648 -5.155 -7.002 1.00 91.62 115 TYR A O 1
ATOM 911 N N . PHE A 1 116 ? 2.057 -3.598 -6.157 1.00 94.44 116 PHE A N 1
ATOM 912 C CA . PHE A 1 116 ? 2.052 -2.678 -7.288 1.00 94.44 116 PHE A CA 1
ATOM 913 C C . PHE A 1 116 ? 3.472 -2.579 -7.842 1.00 94.44 116 PHE A C 1
ATOM 915 O O . PHE A 1 116 ? 4.257 -1.753 -7.360 1.00 94.44 116 PHE A O 1
ATOM 922 N N . PRO A 1 117 ? 3.841 -3.450 -8.800 1.00 94.06 117 PRO A N 1
ATOM 923 C CA . PRO A 1 117 ? 5.131 -3.374 -9.465 1.00 94.06 117 PRO A CA 1
ATOM 924 C C . PRO A 1 117 ? 5.328 -1.995 -10.082 1.00 94.06 117 PRO A C 1
ATOM 926 O O . PRO A 1 117 ? 4.403 -1.435 -10.674 1.00 94.06 117 PRO A O 1
ATOM 929 N N . PHE A 1 118 ? 6.523 -1.438 -9.950 1.00 92.69 118 PHE A N 1
ATOM 930 C CA . PHE A 1 118 ? 6.835 -0.139 -10.521 1.00 92.69 118 PHE A CA 1
ATOM 931 C C . PHE A 1 118 ? 8.221 -0.121 -11.150 1.00 92.69 118 PHE A C 1
ATOM 933 O O . PHE A 1 118 ? 9.108 -0.912 -10.834 1.00 92.69 118 PHE A O 1
ATOM 940 N N . THR A 1 119 ? 8.412 0.836 -12.049 1.00 91.00 119 THR A N 1
ATOM 941 C CA . THR A 1 119 ? 9.727 1.200 -12.571 1.00 91.00 119 THR A CA 1
ATOM 942 C C . THR A 1 119 ? 9.967 2.682 -12.356 1.00 91.00 119 THR A C 1
ATOM 944 O O . THR A 1 119 ? 9.031 3.481 -12.288 1.00 91.00 119 THR A O 1
ATOM 947 N N . THR A 1 120 ? 11.234 3.062 -12.241 1.00 86.69 120 THR A N 1
ATOM 948 C CA . THR A 1 120 ? 11.633 4.466 -12.220 1.00 86.69 120 THR A CA 1
ATOM 949 C C . THR A 1 120 ? 12.290 4.817 -13.547 1.00 86.69 120 THR A C 1
ATOM 951 O O . THR A 1 120 ? 13.177 4.118 -14.035 1.00 86.69 120 THR A O 1
ATOM 954 N N . SER A 1 121 ? 11.843 5.904 -14.166 1.00 84.75 121 SER A N 1
ATOM 955 C CA . SER A 1 121 ? 12.420 6.419 -15.406 1.00 84.75 121 SER A CA 1
ATOM 956 C C . SER A 1 121 ? 12.470 7.938 -15.345 1.00 84.75 121 SER A C 1
ATOM 958 O O . SER A 1 121 ? 11.486 8.588 -15.005 1.00 84.75 121 SER A O 1
ATOM 960 N N . HIS A 1 122 ? 13.643 8.514 -15.616 1.00 83.25 122 HIS A N 1
ATOM 961 C CA . HIS A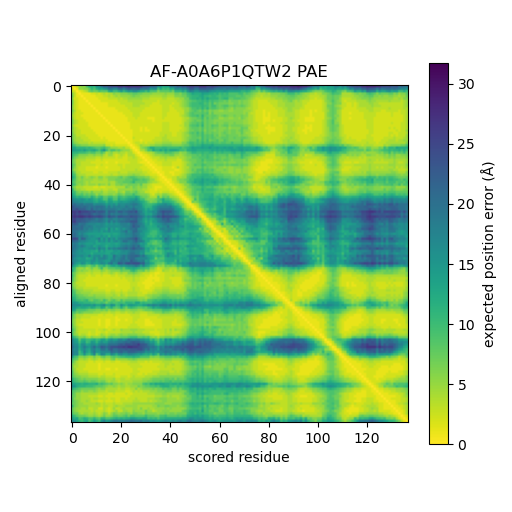 1 122 ? 13.885 9.962 -15.545 1.00 83.25 122 HIS A CA 1
ATOM 962 C C . HIS A 1 122 ? 13.439 10.622 -14.221 1.00 83.25 122 HIS A C 1
ATOM 964 O O . HIS A 1 122 ? 12.995 11.767 -14.210 1.00 83.25 122 HIS A O 1
ATOM 970 N N . GLY A 1 123 ? 13.557 9.901 -13.100 1.00 79.38 123 GLY A N 1
ATOM 971 C CA . GLY A 1 123 ? 13.144 10.385 -11.776 1.00 79.38 123 GLY A CA 1
ATOM 972 C C . GLY A 1 123 ? 11.631 10.369 -11.532 1.00 79.38 123 GLY A C 1
ATOM 973 O O . GLY A 1 123 ? 11.190 10.886 -10.515 1.00 79.38 123 GLY A O 1
ATOM 974 N N . SER A 1 124 ? 10.848 9.789 -12.444 1.00 86.00 124 SER A N 1
ATOM 975 C CA . SER A 1 124 ? 9.412 9.557 -12.281 1.00 86.00 124 SER A CA 1
ATOM 976 C C . SER A 1 124 ? 9.121 8.075 -12.072 1.00 86.00 124 SER A C 1
ATOM 978 O O . SER A 1 124 ? 9.783 7.213 -12.654 1.00 86.00 124 SER A O 1
ATOM 980 N N . VAL A 1 125 ? 8.125 7.789 -11.244 1.00 90.06 125 VAL A N 1
ATOM 981 C CA . VAL A 1 125 ? 7.661 6.441 -10.906 1.00 90.06 125 VAL A CA 1
ATOM 982 C C . VAL A 1 125 ? 6.485 6.075 -11.795 1.00 90.06 125 VAL A C 1
ATOM 984 O O . VAL A 1 125 ? 5.531 6.842 -11.923 1.00 90.06 125 VAL A O 1
ATOM 987 N N . PHE A 1 126 ? 6.547 4.886 -12.384 1.00 91.06 126 PHE A N 1
ATOM 988 C CA . PHE A 1 126 ? 5.505 4.330 -13.238 1.00 91.06 126 PHE A CA 1
ATOM 989 C C . PHE A 1 126 ? 5.061 2.992 -12.666 1.00 91.06 126 PHE A C 1
ATOM 991 O O . PHE A 1 126 ? 5.843 2.042 -12.646 1.00 91.06 126 PHE A O 1
ATOM 998 N N . ILE A 1 127 ? 3.817 2.936 -12.195 1.00 92.56 127 ILE A N 1
ATOM 999 C CA . ILE A 1 127 ? 3.203 1.714 -11.674 1.00 92.56 127 ILE A CA 1
ATOM 1000 C C . ILE A 1 127 ? 2.635 0.904 -12.838 1.00 92.56 127 ILE A C 1
ATOM 1002 O O . ILE A 1 127 ? 1.901 1.434 -13.675 1.00 92.56 127 ILE A O 1
ATOM 1006 N N . ASP A 1 128 ? 2.950 -0.386 -12.864 1.00 91.31 128 ASP A N 1
ATOM 1007 C CA . ASP A 1 128 ? 2.337 -1.355 -13.761 1.00 91.31 128 ASP A CA 1
ATOM 1008 C C . ASP A 1 128 ? 1.070 -1.930 -13.109 1.00 91.31 128 ASP A C 1
ATOM 1010 O O . ASP A 1 128 ? 1.083 -2.914 -12.360 1.00 91.31 128 ASP A O 1
ATOM 1014 N N . PHE A 1 129 ? -0.056 -1.270 -13.380 1.00 88.69 129 PHE A N 1
ATOM 1015 C CA . PHE A 1 129 ? -1.361 -1.703 -12.888 1.00 88.69 129 PHE A CA 1
ATOM 1016 C C . PHE A 1 129 ? -1.827 -3.028 -13.513 1.00 88.69 129 PHE A C 1
ATOM 1018 O O . PHE A 1 129 ? -2.625 -3.727 -12.892 1.00 88.69 129 PHE A O 1
ATOM 1025 N N . GLU A 1 130 ? -1.323 -3.412 -14.692 1.00 88.44 130 GLU A N 1
ATOM 1026 C CA . GLU A 1 130 ? -1.657 -4.700 -15.319 1.00 88.44 130 GLU A CA 1
ATOM 1027 C C . GLU A 1 130 ? -0.938 -5.865 -14.627 1.00 88.44 130 GLU A C 1
ATOM 1029 O O . GLU A 1 130 ? -1.489 -6.963 -14.522 1.00 88.44 130 GLU A O 1
ATOM 1034 N N . ALA A 1 131 ? 0.269 -5.621 -14.111 1.00 85.94 131 ALA A N 1
ATOM 1035 C CA . ALA A 1 131 ? 1.039 -6.583 -13.325 1.00 85.94 131 ALA A CA 1
ATOM 1036 C C . ALA A 1 131 ? 0.691 -6.578 -11.827 1.00 85.94 131 ALA A C 1
ATOM 1038 O O . ALA A 1 131 ? 1.262 -7.365 -11.070 1.00 85.94 131 ALA A O 1
ATOM 1039 N N . SER A 1 132 ? -0.216 -5.704 -11.384 1.00 89.88 132 SER A N 1
ATOM 1040 C CA . SER A 1 132 ? -0.595 -5.588 -9.976 1.00 89.88 132 SER A CA 1
ATOM 1041 C C . SER A 1 132 ? -1.458 -6.770 -9.532 1.00 89.88 132 SER A C 1
ATOM 1043 O O . SER A 1 132 ? -2.357 -7.218 -10.246 1.00 89.88 132 SER A O 1
ATOM 1045 N N . PHE A 1 133 ? -1.199 -7.292 -8.335 1.00 87.81 133 PHE A N 1
ATOM 1046 C CA . PHE A 1 133 ? -1.899 -8.466 -7.809 1.00 87.81 133 PHE A CA 1
ATOM 1047 C C . PHE A 1 133 ? -2.113 -8.359 -6.302 1.00 87.81 133 PHE A C 1
ATOM 1049 O O . PHE A 1 133 ? -1.429 -7.609 -5.608 1.00 87.81 133 PHE A O 1
ATOM 1056 N N . ALA A 1 134 ? -3.074 -9.126 -5.792 1.00 84.94 134 ALA A N 1
ATOM 1057 C CA . ALA A 1 134 ? -3.349 -9.224 -4.368 1.00 84.94 134 ALA A CA 1
ATOM 1058 C C . ALA A 1 134 ? -3.154 -10.661 -3.881 1.00 84.94 134 ALA A C 1
ATOM 1060 O O . ALA A 1 134 ? -3.479 -11.613 -4.595 1.00 84.94 134 ALA A O 1
ATOM 1061 N N . SER A 1 135 ? -2.672 -10.813 -2.653 1.00 78.06 135 SER A N 1
ATOM 1062 C CA . SER A 1 135 ? -2.683 -12.076 -1.921 1.00 78.06 135 SER A CA 1
ATOM 1063 C C . SER A 1 135 ? -3.506 -11.947 -0.642 1.00 78.06 135 SER A C 1
ATOM 1065 O O . SER A 1 135 ? -3.537 -10.893 0.003 1.00 78.06 135 SER A O 1
ATOM 1067 N N . GLU A 1 136 ? -4.157 -13.040 -0.256 1.00 67.44 136 GLU A N 1
ATOM 1068 C CA . GLU A 1 136 ? -4.739 -13.187 1.078 1.00 67.44 136 GLU A CA 1
ATOM 1069 C C . GLU A 1 136 ? -3.675 -13.773 2.014 1.00 67.44 136 GLU A C 1
ATOM 1071 O O . GLU A 1 136 ? -2.924 -14.666 1.611 1.00 67.44 136 GLU A O 1
ATOM 1076 N N . ALA A 1 137 ? -3.585 -13.233 3.232 1.00 57.66 137 ALA A N 1
ATOM 1077 C CA . ALA A 1 137 ? -2.621 -13.629 4.260 1.00 57.66 137 ALA A CA 1
ATOM 1078 C C . ALA A 1 137 ? -3.318 -14.084 5.545 1.00 57.66 137 ALA A C 1
ATOM 1080 O O . ALA A 1 137 ? -4.379 -13.505 5.883 1.00 57.66 137 ALA A O 1
#

Mean predicted aligned error: 8.27 Å

Nearest PDB structures (foldseek):
  8y7z-assembly1_B  TM=6.022E-01  e=2.717E+00  Geobacter sulfurreducens
  4aky-assembly5_E  TM=3.635E-01  e=3.401E+00  Bruce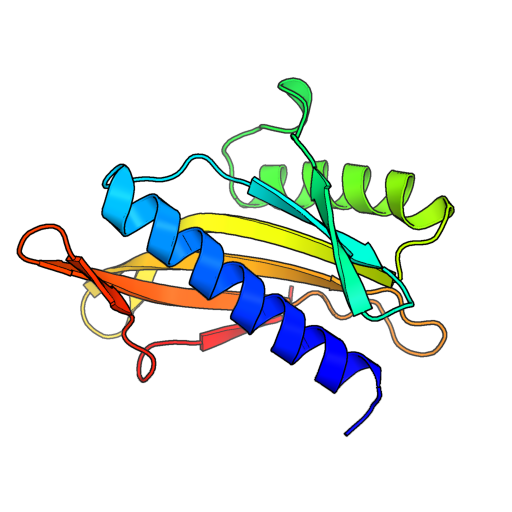lla suis
  6ihj-assembly1_B  TM=2.349E-01  e=3.597E+00  Drosophila melanogaster